Protein AF-A0A8T6NCZ1-F1 (afdb_monomer_lite)

Foldseek 3Di:
DDDDDDDDDDPPDDPCCQDDPNNPHDDVVSVVCVVVHPDDPPPDFPDPDPVRRVVVD

Secondary structure (DSSP, 8-state):
-PPP------TT--GGGTSSTT-----HHHHHHHHTS---TT---S-SSHHHHHHT-

Sequence (57 aa):
MKSNIFFLTIDSLRSDKIYGPNKSSLTPNIDSLINNGVYFTQAISTSDATGLSIGSI

Radius of gyration: 13.45 Å; chains: 1; bounding box: 29×29×35 Å

Structure (mmCIF, N/CA/C/O backbone):
data_AF-A0A8T6NCZ1-F1
#
_entry.id   AF-A0A8T6NCZ1-F1
#
loop_
_atom_site.group_PDB
_atom_site.id
_atom_site.type_symbol
_atom_site.label_atom_id
_atom_site.label_alt_id
_atom_site.label_comp_id
_atom_site.label_asym_id
_atom_site.label_entity_id
_atom_site.label_seq_id
_atom_site.pdbx_PDB_ins_code
_atom_site.Cartn_x
_atom_site.Cartn_y
_atom_site.Cartn_z
_atom_site.occupancy
_atom_site.B_iso_or_equiv
_atom_site.auth_seq_id
_atom_site.auth_comp_id
_atom_site.auth_asym_id
_atom_site.auth_atom_id
_atom_site.pdbx_PDB_model_num
ATOM 1 N N . MET A 1 1 ? -17.124 5.585 23.054 1.00 80.00 1 MET A N 1
ATOM 2 C CA . MET A 1 1 ? -15.967 6.485 22.822 1.00 80.00 1 MET A CA 1
ATOM 3 C C . MET A 1 1 ? -15.938 6.867 21.349 1.00 80.00 1 MET A C 1
ATOM 5 O O . MET A 1 1 ? -16.347 6.047 20.539 1.00 80.00 1 MET A O 1
ATOM 9 N N . LYS A 1 2 ? -15.511 8.088 21.002 1.00 94.19 2 LYS A N 1
ATOM 10 C CA . LYS A 1 2 ? -15.352 8.522 19.603 1.00 94.19 2 LYS A CA 1
ATOM 11 C C . LYS A 1 2 ? -13.980 8.077 19.090 1.00 94.19 2 LYS A C 1
ATOM 13 O O . LYS A 1 2 ? -12.982 8.348 19.752 1.00 94.19 2 LYS A O 1
ATOM 18 N N . SER A 1 3 ? -13.942 7.406 17.944 1.00 96.62 3 SER A N 1
ATOM 19 C CA . SER A 1 3 ? -12.692 6.981 17.307 1.00 96.62 3 SER A CA 1
ATOM 20 C C . SER A 1 3 ? -12.039 8.132 16.543 1.00 96.62 3 SER A C 1
ATOM 22 O O . SER A 1 3 ? -12.731 8.966 15.959 1.00 96.62 3 SER A O 1
ATOM 24 N N . ASN A 1 4 ? -10.708 8.145 16.523 1.00 97.81 4 ASN A N 1
ATOM 25 C CA . ASN A 1 4 ? -9.916 9.029 15.671 1.00 97.81 4 ASN A CA 1
ATOM 26 C C . ASN A 1 4 ? -9.521 8.289 14.388 1.00 97.81 4 ASN A C 1
ATOM 28 O O . ASN A 1 4 ? -9.391 7.065 14.398 1.00 97.81 4 ASN A O 1
ATOM 32 N N . ILE A 1 5 ? -9.310 9.034 13.303 1.00 97.31 5 ILE A N 1
ATOM 33 C CA . ILE A 1 5 ? -8.844 8.496 12.021 1.00 97.31 5 ILE A CA 1
ATOM 34 C C . ILE A 1 5 ? -7.475 9.104 11.730 1.00 97.31 5 ILE A C 1
ATOM 36 O O . ILE A 1 5 ? -7.324 10.324 11.747 1.00 97.31 5 ILE A O 1
ATOM 40 N N . PHE A 1 6 ? -6.493 8.249 11.456 1.00 97.56 6 PHE A N 1
ATOM 41 C CA . PHE A 1 6 ? -5.186 8.650 10.951 1.00 97.56 6 PHE A CA 1
ATOM 42 C C . PHE A 1 6 ? -5.030 8.118 9.526 1.00 97.56 6 PHE A C 1
ATOM 44 O O . PHE A 1 6 ? -4.993 6.907 9.321 1.00 97.56 6 PHE A O 1
ATOM 51 N N . PHE A 1 7 ? -4.985 9.026 8.550 1.00 97.25 7 PHE A N 1
ATOM 52 C CA . PHE A 1 7 ? -4.822 8.700 7.136 1.00 97.25 7 PHE A CA 1
ATOM 53 C C . PHE A 1 7 ? -3.389 9.014 6.697 1.00 97.25 7 PHE A C 1
ATOM 55 O O . PHE A 1 7 ? -2.948 10.157 6.802 1.00 97.25 7 PHE A O 1
ATOM 62 N N . LEU A 1 8 ? -2.660 7.992 6.242 1.00 96.56 8 LEU A N 1
ATOM 63 C CA . LEU A 1 8 ? -1.251 8.079 5.857 1.00 96.56 8 LEU A CA 1
ATOM 64 C C . LEU A 1 8 ? -1.066 7.570 4.425 1.00 96.56 8 LEU A C 1
ATOM 66 O O . LEU A 1 8 ? -1.347 6.409 4.137 1.00 96.56 8 LEU A O 1
ATOM 70 N N . THR A 1 9 ? -0.527 8.422 3.557 1.00 95.69 9 THR A N 1
ATOM 71 C CA . THR A 1 9 ? -0.109 8.081 2.190 1.00 95.69 9 THR A CA 1
ATOM 72 C C . THR A 1 9 ? 1.403 8.237 2.058 1.00 95.69 9 THR A C 1
ATOM 74 O O . THR A 1 9 ? 1.981 9.153 2.641 1.00 95.69 9 THR A O 1
ATOM 77 N N . ILE A 1 10 ? 2.051 7.367 1.283 1.00 96.19 10 ILE A N 1
ATOM 78 C CA . ILE A 1 10 ? 3.503 7.387 1.063 1.00 96.19 10 ILE A CA 1
ATOM 79 C C . ILE A 1 10 ? 3.748 7.398 -0.444 1.00 96.19 10 ILE A C 1
ATOM 81 O O . ILE A 1 10 ? 3.263 6.512 -1.149 1.00 96.19 10 ILE A O 1
ATOM 85 N N . ASP A 1 11 ? 4.488 8.393 -0.931 1.00 96.25 11 ASP A N 1
ATOM 86 C CA . ASP A 1 11 ? 4.797 8.516 -2.355 1.00 96.25 11 ASP A CA 1
ATOM 87 C C . ASP A 1 11 ? 5.666 7.340 -2.829 1.00 96.25 11 ASP A C 1
ATOM 89 O O . ASP A 1 11 ? 6.636 6.953 -2.172 1.00 96.25 11 ASP A O 1
ATOM 93 N N . SER A 1 12 ? 5.300 6.769 -3.978 1.00 95.06 12 SER A N 1
ATOM 94 C CA . SER A 1 12 ? 6.058 5.732 -4.684 1.00 95.06 12 SER A CA 1
ATOM 95 C C . SER A 1 12 ? 6.325 4.440 -3.883 1.00 95.06 12 SER A C 1
ATOM 97 O O . SER A 1 12 ? 7.242 3.676 -4.202 1.00 95.06 12 SER A O 1
ATOM 99 N N . LEU A 1 13 ? 5.511 4.141 -2.860 1.00 95.50 13 LEU A N 1
ATOM 100 C CA . LEU A 1 13 ? 5.608 2.894 -2.095 1.00 95.50 13 LEU A CA 1
ATOM 101 C C . LEU A 1 13 ? 5.094 1.700 -2.910 1.00 95.50 13 LEU A C 1
ATOM 103 O O . LEU A 1 13 ? 3.911 1.593 -3.226 1.00 95.50 13 LEU A O 1
ATOM 107 N N . ARG A 1 14 ? 5.981 0.747 -3.193 1.00 94.88 14 ARG A N 1
ATOM 108 C CA . ARG A 1 14 ? 5.632 -0.488 -3.902 1.00 94.88 14 ARG A CA 1
ATOM 109 C C . ARG A 1 14 ? 5.085 -1.566 -2.963 1.00 94.88 14 ARG A C 1
ATOM 111 O O . ARG A 1 14 ? 5.690 -1.860 -1.931 1.00 94.88 14 ARG A O 1
ATOM 118 N N . SER A 1 15 ? 4.000 -2.229 -3.367 1.00 95.44 15 SER A N 1
ATOM 119 C CA . SER A 1 15 ? 3.350 -3.294 -2.586 1.00 95.44 15 SER A CA 1
ATOM 120 C C . SER A 1 15 ? 4.244 -4.523 -2.366 1.00 95.44 15 SER A C 1
ATOM 122 O O . SER A 1 15 ? 4.301 -5.045 -1.254 1.00 95.44 15 SER A O 1
ATOM 124 N N . ASP A 1 16 ? 5.029 -4.932 -3.369 1.00 95.50 16 ASP A N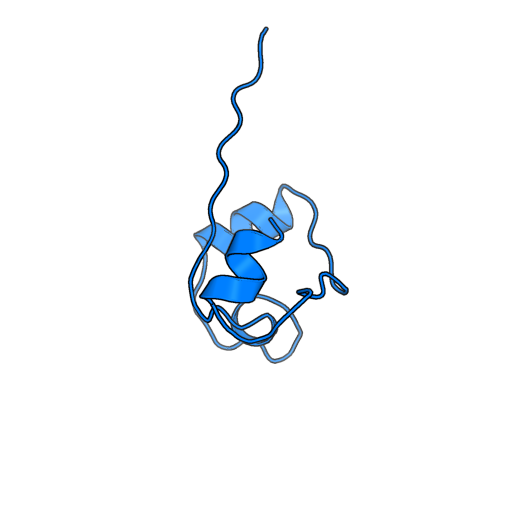 1
ATOM 125 C CA . ASP A 1 16 ? 5.956 -6.075 -3.277 1.00 95.50 16 ASP A CA 1
ATOM 126 C C . ASP A 1 16 ? 7.109 -5.846 -2.287 1.00 95.50 16 ASP A C 1
ATOM 128 O O . ASP A 1 16 ? 7.788 -6.783 -1.866 1.00 95.50 16 ASP A O 1
ATOM 132 N N . LYS A 1 17 ? 7.333 -4.589 -1.891 1.00 95.81 17 LYS A N 1
ATOM 133 C CA . LYS A 1 17 ? 8.305 -4.238 -0.858 1.00 95.81 17 LYS A CA 1
ATOM 134 C C . LYS A 1 17 ? 7.726 -4.309 0.541 1.00 95.81 17 LYS A C 1
ATOM 136 O O . LYS A 1 17 ? 8.520 -4.316 1.468 1.00 95.81 17 LYS A O 1
ATOM 141 N N . ILE A 1 18 ? 6.415 -4.398 0.729 1.00 96.06 18 ILE A N 1
ATOM 142 C CA . ILE A 1 18 ? 5.797 -4.441 2.064 1.00 96.06 18 ILE A CA 1
ATOM 143 C C . ILE A 1 18 ? 5.097 -5.765 2.358 1.00 96.06 18 ILE A C 1
ATOM 145 O O . ILE A 1 18 ? 4.967 -6.120 3.523 1.00 96.06 18 ILE A O 1
ATOM 149 N N . TYR A 1 19 ? 4.687 -6.513 1.333 1.00 95.94 19 TYR A N 1
ATOM 150 C CA . TYR A 1 19 ? 3.905 -7.732 1.496 1.00 95.94 19 TYR A CA 1
ATOM 151 C C . TYR A 1 19 ? 4.224 -8.762 0.404 1.00 95.94 19 TYR A C 1
ATOM 153 O O . TYR A 1 19 ? 4.548 -8.408 -0.728 1.00 95.94 19 TYR A O 1
ATOM 161 N N . GLY A 1 20 ? 4.098 -10.047 0.745 1.00 94.50 20 GLY A N 1
ATOM 162 C CA . GLY A 1 20 ? 4.283 -11.175 -0.169 1.00 94.50 20 GLY A CA 1
ATOM 163 C C . GLY A 1 20 ? 5.538 -12.014 0.110 1.00 94.50 20 GLY A C 1
ATOM 164 O O . GLY A 1 20 ? 6.407 -11.611 0.883 1.00 94.50 20 GLY A O 1
ATOM 165 N N . PRO A 1 21 ? 5.657 -13.193 -0.530 1.00 92.62 21 PRO A N 1
ATOM 166 C CA . PRO A 1 21 ? 6.713 -14.172 -0.244 1.00 92.62 21 PRO A CA 1
ATOM 167 C C . PRO A 1 21 ? 8.119 -13.676 -0.605 1.00 92.62 21 PRO A C 1
ATOM 169 O O . PRO A 1 21 ? 9.102 -14.139 -0.040 1.00 92.62 21 PRO A O 1
ATOM 172 N N . ASN A 1 22 ? 8.207 -12.712 -1.524 1.00 92.75 22 ASN A N 1
ATOM 173 C CA . ASN A 1 22 ? 9.468 -12.151 -2.012 1.00 92.75 22 ASN A CA 1
ATOM 174 C C . ASN A 1 22 ? 9.844 -10.835 -1.313 1.00 92.75 22 ASN A C 1
ATOM 176 O O . ASN A 1 22 ? 10.777 -10.150 -1.741 1.00 92.75 22 ASN A O 1
ATOM 180 N N . LYS A 1 23 ? 9.110 -10.443 -0.264 1.00 95.25 23 LYS A N 1
ATOM 181 C CA . LYS A 1 23 ? 9.394 -9.224 0.490 1.00 95.25 23 LYS A CA 1
ATOM 182 C C . LYS A 1 23 ? 10.760 -9.353 1.178 1.00 95.25 23 LYS A C 1
ATOM 184 O O . LYS A 1 23 ? 10.941 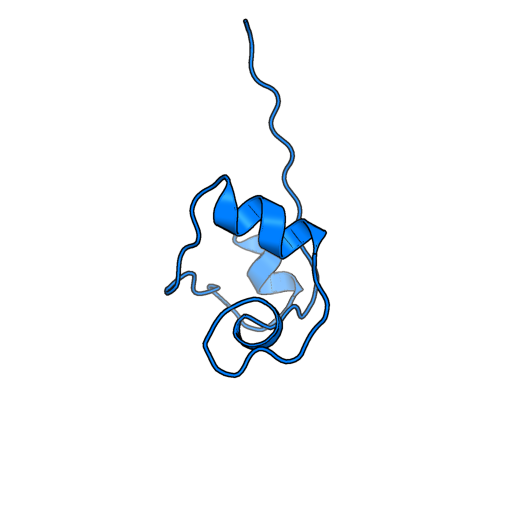-10.181 2.061 1.00 95.25 23 LYS A O 1
ATOM 189 N N . SER A 1 24 ? 11.700 -8.482 0.811 1.00 94.31 24 SER A N 1
ATOM 190 C CA . SER A 1 24 ? 13.050 -8.427 1.397 1.00 94.31 24 SER A CA 1
ATOM 191 C C . SER A 1 24 ? 13.295 -7.205 2.292 1.00 94.31 24 SER A C 1
ATOM 193 O O . SER A 1 24 ? 14.397 -7.032 2.805 1.00 94.31 24 SER A O 1
ATOM 195 N N . SER A 1 25 ? 12.318 -6.302 2.419 1.00 96.75 25 SER A N 1
ATOM 196 C CA . SER A 1 25 ? 12.476 -5.062 3.187 1.00 96.75 25 SER A CA 1
ATOM 197 C C . SER A 1 25 ? 12.240 -5.282 4.685 1.00 96.75 25 SER A C 1
ATOM 199 O O . SER A 1 25 ? 11.440 -6.130 5.089 1.00 96.75 25 SER A O 1
ATOM 201 N N . LEU A 1 26 ? 12.887 -4.457 5.510 1.00 97.31 26 LEU A N 1
ATOM 202 C CA . LEU A 1 26 ? 12.632 -4.385 6.946 1.00 97.31 26 LEU A CA 1
ATOM 203 C C . LEU A 1 26 ? 11.625 -3.265 7.226 1.00 97.31 26 LEU A C 1
ATOM 205 O O . LEU A 1 26 ? 11.967 -2.086 7.180 1.00 97.31 26 LEU A O 1
ATOM 209 N N . THR A 1 27 ? 10.376 -3.634 7.500 1.00 97.25 27 THR A N 1
ATOM 210 C CA . THR A 1 27 ? 9.258 -2.694 7.700 1.00 97.25 27 THR A CA 1
ATOM 211 C C . THR A 1 27 ? 8.415 -3.071 8.929 1.00 97.25 27 THR A C 1
ATOM 213 O O . THR A 1 27 ? 7.195 -3.195 8.828 1.00 97.25 27 THR A O 1
ATOM 216 N N . PRO A 1 28 ? 9.030 -3.201 10.124 1.00 97.38 28 PRO A N 1
ATOM 217 C CA . PRO A 1 28 ? 8.399 -3.819 11.298 1.00 97.38 28 PRO A CA 1
ATOM 218 C C . PRO A 1 28 ? 7.095 -3.141 11.745 1.00 97.38 28 PRO A C 1
ATOM 220 O O . PRO A 1 28 ? 6.174 -3.807 12.211 1.00 97.38 28 PRO A O 1
ATOM 223 N N . ASN A 1 29 ? 6.977 -1.822 11.571 1.00 97.81 29 ASN A N 1
ATOM 224 C CA . ASN A 1 29 ? 5.754 -1.095 11.916 1.00 97.81 29 ASN A CA 1
ATOM 225 C C . ASN A 1 29 ? 4.610 -1.387 10.932 1.00 97.81 29 ASN A C 1
ATOM 227 O O . ASN A 1 29 ? 3.471 -1.550 11.358 1.00 97.81 29 ASN A O 1
ATOM 231 N N . ILE A 1 30 ? 4.905 -1.492 9.631 1.00 97.50 30 ILE A N 1
ATOM 232 C CA . ILE A 1 30 ? 3.907 -1.853 8.612 1.00 97.50 30 ILE A CA 1
ATOM 233 C C . ILE A 1 30 ? 3.506 -3.319 8.789 1.00 97.50 30 ILE A C 1
ATOM 235 O O . ILE A 1 30 ? 2.320 -3.629 8.749 1.00 97.50 30 ILE A O 1
ATOM 239 N N . ASP A 1 31 ? 4.468 -4.198 9.074 1.00 97.38 31 ASP A N 1
ATOM 240 C CA . ASP A 1 31 ? 4.206 -5.606 9.383 1.00 97.38 31 ASP A CA 1
ATOM 241 C C . ASP A 1 31 ? 3.255 -5.750 10.578 1.00 97.38 31 ASP A C 1
ATOM 243 O O . ASP A 1 31 ? 2.288 -6.507 10.525 1.00 97.38 31 ASP A O 1
ATOM 247 N N . SER A 1 32 ? 3.483 -4.972 11.640 1.00 98.31 32 SER A N 1
ATOM 248 C CA . SER A 1 32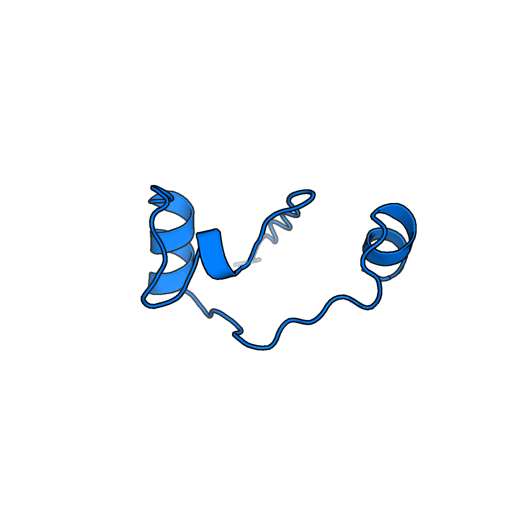 ? 2.589 -4.928 12.798 1.00 98.31 32 SER A CA 1
ATOM 249 C C . SER A 1 32 ? 1.181 -4.448 12.425 1.00 98.31 32 SER A C 1
ATOM 251 O O . SER A 1 32 ? 0.200 -5.050 12.860 1.00 98.31 32 SER A O 1
ATOM 253 N N . LEU A 1 33 ? 1.056 -3.411 11.589 1.00 97.75 33 LEU A N 1
ATOM 254 C CA . LEU A 1 33 ? -0.247 -2.926 11.117 1.00 97.75 33 LEU A CA 1
ATOM 255 C C . LEU A 1 33 ? -0.989 -3.975 10.278 1.00 97.75 33 LEU A C 1
ATOM 257 O O . LEU A 1 33 ? -2.195 -4.133 10.441 1.00 97.75 33 LEU A O 1
ATOM 261 N N . ILE A 1 34 ? -0.280 -4.708 9.416 1.00 96.69 34 ILE A N 1
ATOM 262 C CA . ILE A 1 34 ? -0.854 -5.792 8.607 1.00 96.69 34 ILE A CA 1
ATOM 263 C C . ILE A 1 34 ? -1.333 -6.937 9.507 1.00 96.69 34 ILE A C 1
ATOM 265 O O . ILE A 1 34 ? -2.455 -7.406 9.344 1.00 96.69 34 ILE A O 1
ATOM 269 N N . ASN A 1 35 ? -0.520 -7.353 10.483 1.00 97.31 35 ASN A N 1
ATOM 270 C CA . ASN A 1 35 ? -0.847 -8.463 11.384 1.00 97.31 35 ASN A CA 1
ATOM 271 C C . ASN A 1 35 ? -2.001 -8.150 12.349 1.00 97.31 35 ASN A C 1
ATOM 273 O O . ASN A 1 35 ? -2.724 -9.058 12.749 1.00 97.31 35 ASN A O 1
ATOM 277 N N . ASN A 1 36 ? -2.167 -6.882 12.736 1.00 98.31 36 ASN A N 1
ATOM 278 C CA . ASN A 1 36 ? -3.224 -6.435 13.650 1.00 98.31 36 ASN A CA 1
ATOM 279 C C . ASN A 1 36 ? -4.421 -5.795 12.924 1.00 98.31 36 ASN A C 1
ATOM 281 O O . ASN A 1 36 ? -5.296 -5.213 13.567 1.00 98.31 36 ASN A O 1
ATOM 285 N N . GLY A 1 37 ? -4.448 -5.855 11.593 1.00 97.25 37 GLY A N 1
ATOM 286 C CA . GLY A 1 37 ? -5.417 -5.153 10.765 1.00 97.25 37 GLY A CA 1
ATOM 287 C C . GLY A 1 37 ? -5.835 -5.961 9.545 1.00 97.25 37 GLY A C 1
ATOM 288 O O . GLY A 1 37 ? -5.869 -7.189 9.562 1.00 97.25 37 GLY A O 1
ATOM 289 N N . VAL A 1 38 ? -6.195 -5.249 8.477 1.00 97.81 38 VAL A N 1
ATOM 290 C CA . VAL A 1 38 ? -6.608 -5.847 7.205 1.00 97.81 38 VAL A CA 1
ATOM 291 C C . VAL A 1 38 ? -5.720 -5.304 6.094 1.00 97.81 38 VAL A C 1
ATOM 293 O O . VAL A 1 38 ? -5.558 -4.092 5.960 1.00 97.81 38 VAL A O 1
ATOM 296 N N . TYR A 1 39 ? -5.167 -6.206 5.284 1.00 96.81 39 TYR A N 1
ATOM 297 C CA . TYR A 1 39 ? -4.385 -5.873 4.097 1.00 96.81 39 TYR A CA 1
ATOM 298 C C . TYR A 1 39 ? -5.144 -6.266 2.828 1.00 96.81 39 TYR A C 1
ATOM 300 O O . TYR A 1 39 ? -5.597 -7.403 2.692 1.00 96.81 39 TYR A O 1
ATOM 308 N N . PHE A 1 40 ?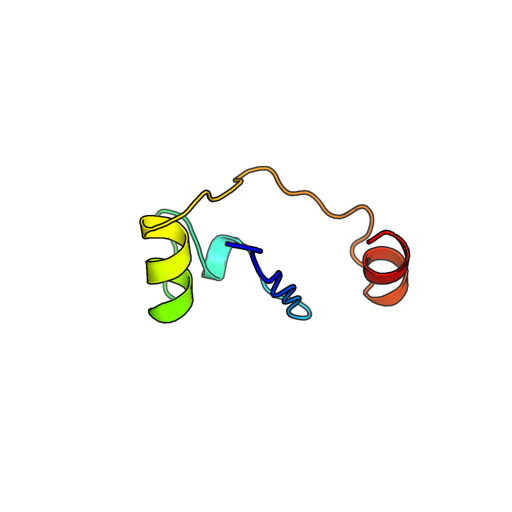 -5.256 -5.336 1.881 1.00 97.31 40 PHE A N 1
ATOM 309 C CA . PHE A 1 40 ? -5.932 -5.555 0.604 1.00 97.31 40 PHE A CA 1
ATOM 310 C C . PHE A 1 40 ? -4.903 -5.828 -0.493 1.00 97.31 40 PHE A C 1
ATOM 312 O O . PHE A 1 40 ? -4.125 -4.951 -0.860 1.00 97.31 40 PHE A O 1
ATOM 319 N N . THR A 1 41 ? -4.920 -7.036 -1.056 1.00 96.12 41 THR A N 1
ATOM 320 C CA . THR A 1 41 ? -3.974 -7.455 -2.107 1.00 96.12 41 THR A CA 1
ATOM 321 C C . THR A 1 41 ? -4.286 -6.874 -3.488 1.00 96.12 41 THR A C 1
ATOM 323 O O . THR A 1 41 ? -3.423 -6.893 -4.359 1.00 96.12 41 THR A O 1
ATOM 326 N N . GLN A 1 42 ? -5.497 -6.341 -3.691 1.00 96.44 42 GLN A N 1
ATOM 327 C CA . GLN A 1 42 ? -5.956 -5.748 -4.954 1.00 96.44 42 GLN A CA 1
ATOM 328 C C . GLN A 1 42 ? -6.399 -4.285 -4.788 1.00 96.44 42 GLN A C 1
ATOM 330 O O . GLN A 1 42 ? -7.437 -3.873 -5.301 1.00 96.44 42 GLN A O 1
ATOM 335 N N . ALA A 1 43 ? -5.617 -3.495 -4.048 1.00 96.06 43 ALA A N 1
ATOM 336 C CA . ALA A 1 43 ? -5.779 -2.043 -3.985 1.00 96.06 43 ALA A CA 1
ATOM 337 C C . ALA A 1 43 ? -5.060 -1.388 -5.180 1.00 96.06 43 ALA A C 1
ATOM 339 O O . ALA A 1 43 ? -3.832 -1.305 -5.199 1.00 96.06 43 ALA A O 1
ATOM 340 N N . ILE A 1 44 ? -5.822 -0.963 -6.191 1.00 96.06 44 ILE A N 1
ATOM 341 C CA . ILE A 1 44 ? -5.304 -0.424 -7.459 1.00 96.06 44 ILE A CA 1
ATOM 342 C C . ILE A 1 44 ? -5.578 1.081 -7.515 1.00 96.06 44 ILE A C 1
ATOM 344 O O . ILE A 1 44 ? -6.713 1.513 -7.320 1.00 96.06 44 ILE A O 1
ATOM 348 N N . SER A 1 45 ? -4.537 1.873 -7.784 1.00 95.44 45 SER A N 1
ATOM 349 C CA . SER A 1 45 ? -4.667 3.319 -8.002 1.00 95.44 45 SER A CA 1
ATOM 350 C C . SER A 1 45 ? -5.341 3.614 -9.344 1.00 95.44 45 SER A C 1
ATOM 352 O O . SER A 1 45 ? -5.177 2.871 -10.310 1.00 95.44 45 SER A O 1
ATOM 354 N N . THR A 1 46 ? -6.057 4.733 -9.425 1.00 96.69 46 THR A N 1
ATOM 355 C CA . THR A 1 46 ? -6.679 5.232 -10.664 1.00 96.69 46 THR A CA 1
ATOM 356 C C . THR A 1 46 ? -5.652 5.716 -11.694 1.00 96.69 46 THR A C 1
ATOM 358 O O . THR A 1 46 ? -5.947 5.767 -12.885 1.00 96.69 46 THR A O 1
ATOM 361 N N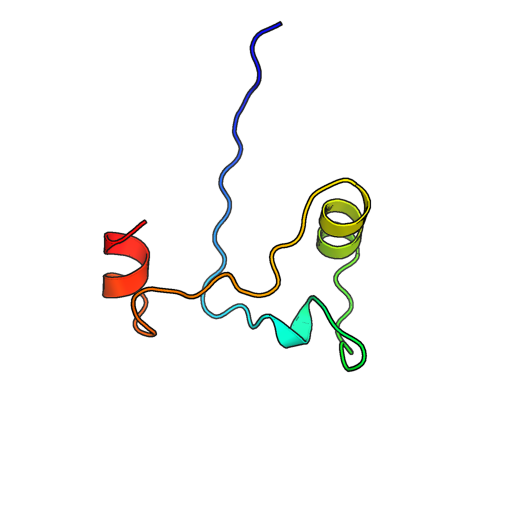 . SER A 1 47 ? -4.453 6.080 -11.232 1.00 96.44 47 SER A N 1
ATOM 362 C CA . SER A 1 47 ? -3.352 6.616 -12.030 1.00 96.44 47 SER A CA 1
ATOM 363 C C . SER A 1 47 ? -2.004 6.292 -11.377 1.00 96.44 47 SER A C 1
ATOM 365 O O . SER A 1 47 ? -1.916 6.151 -10.155 1.00 96.44 47 SER A O 1
ATOM 367 N N . ASP A 1 48 ? -0.948 6.206 -12.181 1.00 94.31 48 ASP A N 1
ATOM 368 C CA . ASP A 1 48 ? 0.449 6.055 -11.754 1.00 94.31 48 ASP A CA 1
ATOM 369 C C . ASP A 1 48 ? 1.166 7.403 -11.530 1.00 94.31 48 ASP A C 1
ATOM 371 O O . ASP A 1 48 ? 2.195 7.453 -10.860 1.00 94.31 48 ASP A O 1
ATOM 375 N N . ALA A 1 49 ? 0.607 8.510 -12.031 1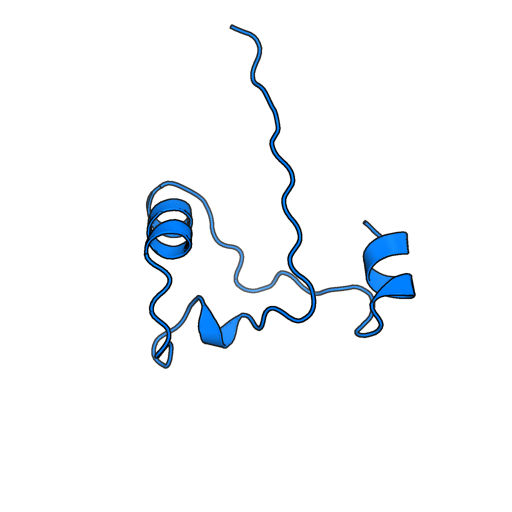.00 96.38 49 ALA A N 1
ATOM 376 C CA . ALA A 1 49 ? 1.091 9.863 -11.758 1.00 96.38 49 ALA A CA 1
ATOM 377 C C . ALA A 1 49 ? 0.590 10.422 -10.410 1.00 96.38 49 ALA A C 1
ATOM 379 O O . ALA A 1 49 ? -0.620 10.479 -10.181 1.00 96.38 49 ALA A O 1
ATOM 380 N N . THR A 1 50 ? 1.506 10.952 -9.585 1.00 95.62 50 THR A N 1
ATOM 381 C CA . THR A 1 50 ? 1.254 11.478 -8.225 1.00 95.62 50 THR A CA 1
ATOM 382 C C . THR A 1 50 ? 0.080 12.456 -8.141 1.00 95.62 50 THR A C 1
ATOM 384 O O . THR A 1 50 ? -0.790 12.319 -7.286 1.00 95.62 50 THR A O 1
ATOM 387 N N . GLY A 1 51 ? 0.032 13.458 -9.025 1.00 96.94 51 GLY A N 1
ATOM 388 C CA . GLY A 1 51 ? -1.015 14.485 -8.978 1.00 96.94 51 GLY A CA 1
ATOM 389 C C . GLY A 1 51 ? -2.406 13.934 -9.296 1.00 96.94 51 GLY A C 1
ATOM 390 O O . GLY A 1 51 ? -3.379 14.286 -8.635 1.00 96.94 51 GLY A O 1
ATOM 391 N N . LEU A 1 52 ? -2.491 13.033 -10.277 1.00 97.50 52 LEU A N 1
ATOM 392 C CA . LEU A 1 52 ? -3.749 12.406 -10.680 1.00 97.50 52 LEU A CA 1
ATOM 393 C C . LEU A 1 52 ? -4.218 11.379 -9.643 1.00 97.50 52 LEU A C 1
ATOM 395 O O . LEU A 1 52 ? -5.404 11.338 -9.327 1.00 97.50 52 LEU A O 1
ATOM 399 N N . SER A 1 53 ? -3.298 10.590 -9.074 1.00 96.81 53 SER A N 1
ATOM 400 C CA . SER A 1 53 ? -3.631 9.608 -8.041 1.00 96.81 53 SER A CA 1
ATOM 401 C C . SER A 1 53 ? -4.125 10.292 -6.770 1.00 96.81 53 SER A C 1
ATOM 403 O O . SER A 1 53 ? -5.183 9.931 -6.264 1.00 96.81 53 SER A O 1
ATOM 405 N N . ILE A 1 54 ? -3.414 11.321 -6.292 1.00 95.94 54 ILE A N 1
ATOM 406 C CA . ILE A 1 54 ? -3.808 12.077 -5.094 1.00 95.94 54 ILE A CA 1
ATOM 407 C C . ILE A 1 54 ? -5.113 12.836 -5.335 1.00 95.94 54 ILE A C 1
ATOM 409 O O . ILE A 1 54 ? -5.962 12.841 -4.458 1.00 95.94 54 ILE A O 1
ATOM 413 N N . GLY A 1 55 ? -5.312 13.430 -6.515 1.00 96.94 55 GLY A N 1
ATOM 414 C CA . GLY A 1 55 ? -6.559 14.131 -6.836 1.00 96.94 55 GLY A CA 1
ATOM 415 C C . GLY A 1 55 ? -7.801 13.230 -6.896 1.00 96.94 55 GLY A C 1
ATOM 416 O O . GLY A 1 55 ? -8.915 13.746 -6.889 1.00 96.94 55 GLY A O 1
ATOM 417 N N . SER A 1 56 ? -7.621 11.906 -6.975 1.00 96.19 56 SER A N 1
ATOM 418 C CA . SER A 1 56 ? -8.711 10.918 -6.983 1.00 96.19 56 SER A CA 1
ATOM 419 C C . SER A 1 56 ? -9.040 10.317 -5.611 1.00 96.19 56 SER A C 1
ATOM 421 O O . SER A 1 56 ? -10.047 9.617 -5.492 1.00 96.19 56 SER A O 1
ATOM 423 N N . ILE A 1 57 ? -8.179 10.555 -4.617 1.00 93.44 57 ILE A N 1
ATOM 424 C CA . ILE A 1 57 ? -8.333 10.122 -3.221 1.00 93.44 57 ILE A CA 1
ATOM 425 C C . ILE A 1 57 ? -9.095 11.204 -2.457 1.00 93.44 57 ILE A C 1
ATOM 427 O O . ILE A 1 57 ? -10.052 10.835 -1.740 1.00 93.44 57 ILE A O 1
#

pLDDT: mean 95.99, std 2.48, range [80.0, 98.31]